Protein AF-A0A9D8QIE9-F1 (afdb_monomer_lite)

Structure (mmCIF, N/CA/C/O backbone):
data_AF-A0A9D8QIE9-F1
#
_entry.id   AF-A0A9D8QIE9-F1
#
loop_
_atom_site.group_PDB
_atom_site.id
_atom_site.type_symbol
_atom_sit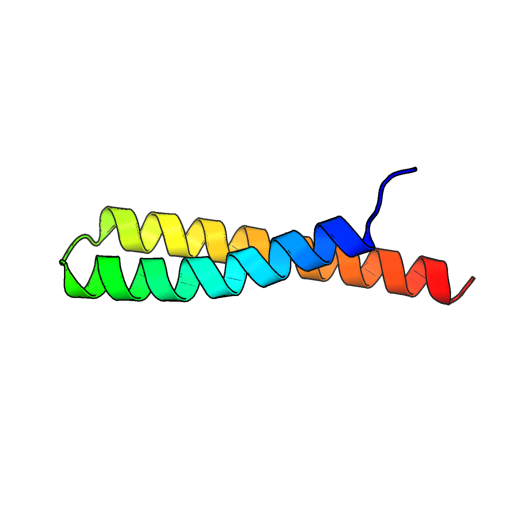e.label_atom_id
_atom_site.label_alt_id
_atom_site.label_comp_id
_atom_site.label_asym_id
_atom_site.label_entity_id
_atom_site.label_seq_id
_atom_site.pdbx_PDB_ins_code
_atom_site.Cartn_x
_atom_site.Cartn_y
_atom_site.Cartn_z
_atom_site.occupancy
_atom_site.B_iso_or_equiv
_atom_site.auth_seq_id
_atom_site.auth_comp_id
_atom_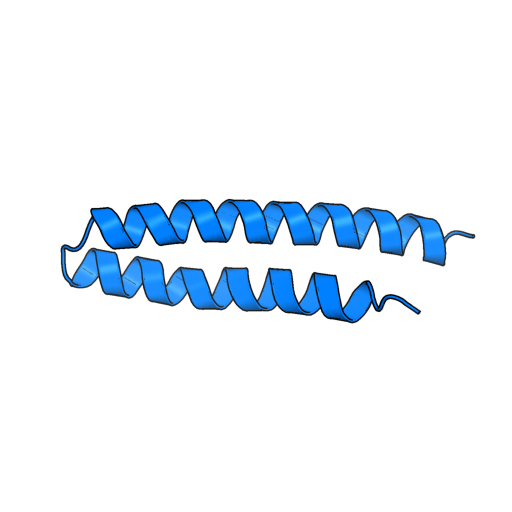site.auth_asym_id
_atom_site.auth_atom_id
_atom_site.pdbx_PDB_model_num
ATOM 1 N N . ASP A 1 1 ? 20.683 -10.399 -9.897 1.00 58.09 1 ASP A N 1
ATOM 2 C CA . ASP A 1 1 ? 19.498 -9.766 -10.489 1.00 58.09 1 ASP A CA 1
ATOM 3 C C . ASP A 1 1 ? 18.508 -9.393 -9.419 1.00 58.09 1 ASP A C 1
ATOM 5 O O . ASP A 1 1 ? 18.104 -10.247 -8.644 1.00 58.09 1 ASP A O 1
ATOM 9 N N . TYR A 1 2 ? 18.185 -8.107 -9.339 1.00 71.94 2 TYR A N 1
ATOM 10 C CA . TYR A 1 2 ? 17.072 -7.622 -8.533 1.00 71.94 2 TYR A CA 1
ATOM 11 C C . TYR A 1 2 ? 15.893 -7.414 -9.477 1.00 71.94 2 TYR A C 1
ATOM 13 O O . TYR A 1 2 ? 16.023 -6.678 -10.458 1.00 71.94 2 TYR A O 1
ATOM 21 N N . ASP A 1 3 ? 14.770 -8.067 -9.194 1.00 88.25 3 ASP A N 1
ATOM 22 C CA . ASP A 1 3 ? 13.570 -7.960 -10.015 1.00 88.25 3 ASP A CA 1
ATOM 23 C C . ASP A 1 3 ? 12.741 -6.739 -9.586 1.00 88.25 3 ASP A C 1
ATOM 25 O O . ASP A 1 3 ? 11.952 -6.775 -8.639 1.00 88.25 3 ASP A O 1
ATOM 29 N N . ILE A 1 4 ? 12.970 -5.616 -10.273 1.00 93.75 4 ILE A N 1
ATOM 30 C CA . ILE A 1 4 ? 12.244 -4.361 -10.029 1.00 93.75 4 ILE A CA 1
ATOM 31 C C . ILE A 1 4 ? 10.774 -4.496 -10.453 1.00 93.75 4 ILE A C 1
ATOM 33 O O . ILE A 1 4 ? 9.915 -3.847 -9.859 1.00 93.75 4 ILE A O 1
ATOM 37 N N . ILE A 1 5 ? 10.465 -5.348 -11.437 1.00 95.31 5 ILE A N 1
ATOM 38 C CA . ILE A 1 5 ? 9.082 -5.598 -11.862 1.00 95.31 5 ILE A CA 1
ATOM 39 C C . ILE A 1 5 ? 8.328 -6.254 -10.710 1.00 95.31 5 ILE A C 1
ATOM 41 O O . ILE A 1 5 ? 7.291 -5.737 -10.293 1.00 95.31 5 ILE A O 1
ATOM 45 N N . TRP A 1 6 ? 8.900 -7.315 -10.137 1.00 96.19 6 TRP A N 1
ATOM 46 C CA . TRP A 1 6 ? 8.345 -7.969 -8.956 1.00 96.19 6 TRP A CA 1
ATOM 47 C C . TRP A 1 6 ? 8.172 -6.987 -7.792 1.00 96.19 6 TRP A C 1
ATOM 49 O O . TRP A 1 6 ? 7.110 -6.947 -7.175 1.00 96.19 6 TRP A O 1
ATOM 59 N N . PHE A 1 7 ? 9.173 -6.146 -7.508 1.00 97.12 7 PHE A N 1
ATOM 60 C CA . PHE A 1 7 ? 9.074 -5.160 -6.426 1.00 97.12 7 PHE A CA 1
ATOM 61 C C . PHE A 1 7 ? 7.902 -4.186 -6.627 1.00 97.12 7 PHE A C 1
ATOM 63 O O . PHE A 1 7 ? 7.110 -3.973 -5.708 1.00 97.12 7 PHE A O 1
ATOM 70 N N . VAL A 1 8 ? 7.756 -3.623 -7.832 1.00 97.88 8 VAL A N 1
ATOM 71 C CA . VAL A 1 8 ? 6.646 -2.714 -8.162 1.00 97.88 8 VAL A CA 1
ATOM 72 C C . VAL A 1 8 ? 5.303 -3.428 -8.027 1.00 97.88 8 VAL A C 1
ATOM 74 O O . VAL A 1 8 ? 4.373 -2.864 -7.448 1.00 97.88 8 VAL A O 1
ATOM 77 N N . GLU A 1 9 ? 5.204 -4.667 -8.508 1.00 97.81 9 GLU A N 1
ATOM 78 C CA . GLU A 1 9 ? 3.997 -5.483 -8.373 1.00 97.81 9 GLU A CA 1
ATOM 79 C C . GLU A 1 9 ? 3.630 -5.704 -6.899 1.00 97.81 9 GLU A C 1
ATOM 81 O O . GLU A 1 9 ? 2.477 -5.492 -6.517 1.00 97.81 9 GLU A O 1
ATOM 86 N N . GLN A 1 10 ? 4.600 -6.051 -6.046 1.00 98.31 10 GLN A N 1
ATOM 87 C CA . GLN A 1 10 ? 4.354 -6.236 -4.615 1.00 98.31 10 GLN A CA 1
ATOM 88 C C . GLN A 1 10 ? 3.881 -4.949 -3.940 1.00 98.31 10 GLN A C 1
ATOM 90 O O . GLN A 1 10 ? 2.927 -4.984 -3.161 1.00 98.31 10 GLN A O 1
ATOM 95 N N . CYS A 1 11 ? 4.489 -3.804 -4.259 1.00 98.50 11 CYS A N 1
ATOM 96 C CA . CYS A 1 11 ? 4.047 -2.517 -3.731 1.00 98.50 11 CYS A CA 1
ATOM 97 C C . CYS A 1 11 ? 2.600 -2.200 -4.140 1.00 98.50 11 CYS A C 1
ATOM 99 O O . CYS A 1 11 ? 1.793 -1.839 -3.285 1.00 98.50 11 CYS A O 1
ATOM 101 N N . LEU A 1 12 ? 2.247 -2.368 -5.418 1.00 98.38 12 LEU A N 1
ATOM 102 C CA . LEU A 1 12 ? 0.895 -2.089 -5.918 1.00 98.38 12 LEU A CA 1
ATOM 103 C C . LEU A 1 12 ? -0.148 -3.059 -5.348 1.00 98.38 12 LEU A C 1
ATOM 105 O O . LEU A 1 12 ? -1.226 -2.630 -4.939 1.00 98.38 12 LEU A O 1
ATOM 109 N N . SER A 1 13 ? 0.185 -4.347 -5.261 1.00 98.50 13 SER A N 1
ATOM 110 C CA . SER A 1 13 ? -0.668 -5.366 -4.643 1.00 98.50 13 SER A CA 1
ATOM 111 C C . SER A 1 13 ? -0.926 -5.053 -3.167 1.00 98.50 13 SER A C 1
ATOM 113 O O . SER A 1 13 ? -2.064 -5.116 -2.6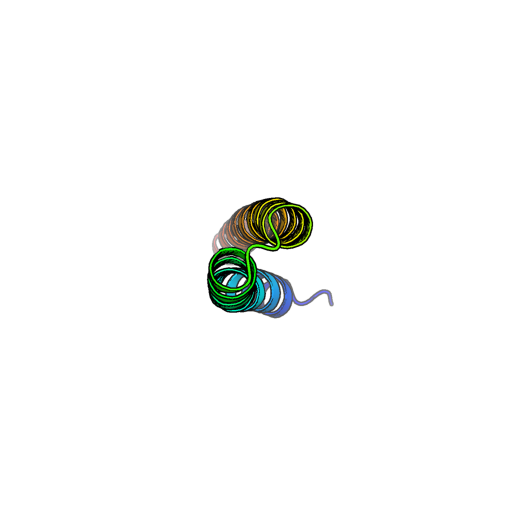94 1.00 98.50 13 SER A O 1
ATOM 115 N N . ASN A 1 14 ? 0.110 -4.622 -2.440 1.00 98.56 14 ASN A N 1
ATOM 116 C CA . ASN A 1 14 ? -0.025 -4.250 -1.038 1.00 98.56 14 ASN A CA 1
ATOM 117 C C . ASN A 1 14 ? -0.889 -2.996 -0.847 1.00 98.56 14 ASN A C 1
ATOM 119 O O . ASN A 1 14 ? -1.682 -2.953 0.087 1.00 98.56 14 ASN A O 1
ATOM 123 N N . VAL A 1 15 ? -0.798 -2.004 -1.742 1.00 98.62 15 VAL A N 1
ATOM 124 C CA . VAL A 1 15 ? -1.668 -0.814 -1.699 1.00 98.62 15 VAL A CA 1
ATOM 125 C C . VAL A 1 15 ? -3.144 -1.205 -1.723 1.00 98.62 15 VAL A C 1
ATOM 127 O O . VAL A 1 15 ? -3.909 -0.715 -0.894 1.00 98.62 15 VAL A O 1
ATOM 130 N N . LEU A 1 16 ? -3.524 -2.100 -2.640 1.00 98.25 16 LEU A N 1
ATOM 131 C CA . LEU A 1 16 ? -4.905 -2.567 -2.777 1.00 98.25 16 LEU A CA 1
ATOM 132 C C . LEU A 1 16 ? -5.347 -3.396 -1.567 1.00 98.25 16 LEU A C 1
ATOM 134 O O . LEU A 1 16 ? -6.433 -3.185 -1.044 1.00 98.25 16 LEU A O 1
ATOM 138 N N . ARG A 1 17 ? -4.491 -4.301 -1.079 1.00 98.62 17 ARG A N 1
ATOM 139 C CA . ARG A 1 17 ? -4.786 -5.104 0.118 1.00 98.62 17 ARG A CA 1
ATOM 140 C C . ARG A 1 17 ? -4.996 -4.233 1.359 1.00 98.62 17 ARG A C 1
ATOM 142 O O . ARG A 1 17 ? -5.914 -4.486 2.134 1.00 98.62 17 ARG A O 1
ATOM 149 N N . LEU A 1 18 ? -4.141 -3.230 1.558 1.00 98.69 18 LEU A N 1
ATOM 150 C CA . LEU A 1 18 ? -4.239 -2.332 2.706 1.00 98.69 18 LEU A CA 1
ATOM 151 C C . LEU A 1 18 ? -5.499 -1.469 2.658 1.00 98.69 18 LEU A C 1
ATOM 153 O O . LEU A 1 18 ? -5.993 -1.109 3.716 1.00 98.69 18 LEU A O 1
ATOM 157 N N . ASP A 1 19 ? -6.041 -1.184 1.473 1.00 98.50 19 ASP A N 1
ATOM 158 C CA . ASP A 1 19 ? -7.311 -0.466 1.323 1.00 98.50 19 ASP A CA 1
ATOM 159 C C . ASP A 1 19 ? -8.456 -1.211 2.026 1.00 98.50 19 ASP A C 1
ATOM 161 O O . ASP A 1 19 ? -9.119 -0.660 2.900 1.00 98.50 19 ASP A O 1
ATOM 165 N N . THR A 1 20 ? -8.585 -2.516 1.760 1.00 98.62 20 THR A N 1
ATOM 166 C CA . THR A 1 20 ? -9.564 -3.380 2.438 1.00 98.62 20 THR A CA 1
ATOM 167 C C . THR A 1 20 ? -9.329 -3.440 3.947 1.00 98.62 20 THR A C 1
ATOM 169 O O . THR A 1 20 ? -10.275 -3.387 4.726 1.00 98.62 20 THR A O 1
ATOM 172 N N . TYR A 1 21 ? -8.070 -3.518 4.388 1.00 98.62 21 TYR A N 1
ATOM 173 C CA . TYR A 1 21 ? -7.762 -3.573 5.819 1.00 98.62 21 TYR A CA 1
ATOM 174 C C . TYR A 1 21 ? -8.075 -2.259 6.546 1.00 98.62 21 TYR A C 1
ATOM 176 O O . TYR A 1 21 ? -8.494 -2.294 7.701 1.00 98.62 21 TYR A O 1
ATOM 184 N N . ILE A 1 22 ? -7.893 -1.113 5.882 1.00 98.81 22 ILE A N 1
ATOM 185 C CA . ILE A 1 22 ? -8.297 0.200 6.404 1.00 98.81 22 ILE A CA 1
ATOM 186 C C . ILE A 1 22 ? -9.817 0.237 6.570 1.00 98.81 22 ILE A C 1
ATOM 188 O O . ILE A 1 22 ? -10.289 0.577 7.651 1.00 98.81 22 ILE A O 1
ATOM 192 N N . GLU A 1 23 ? -10.575 -0.160 5.542 1.00 98.75 23 GLU A N 1
ATOM 193 C CA . GLU A 1 23 ? -12.043 -0.182 5.595 1.00 98.75 23 GLU A CA 1
ATOM 194 C C . GLU A 1 23 ? -12.577 -1.089 6.711 1.00 98.75 23 GLU A C 1
ATOM 196 O O . GLU A 1 23 ? -13.517 -0.722 7.423 1.00 98.75 23 GLU A O 1
ATOM 201 N N . ASP A 1 24 ? -11.982 -2.270 6.881 1.00 98.75 24 ASP A N 1
ATOM 202 C CA . ASP A 1 24 ? -12.381 -3.211 7.925 1.00 98.75 24 ASP A CA 1
ATOM 203 C C . ASP A 1 24 ? -12.041 -2.688 9.329 1.00 98.75 24 ASP A C 1
ATOM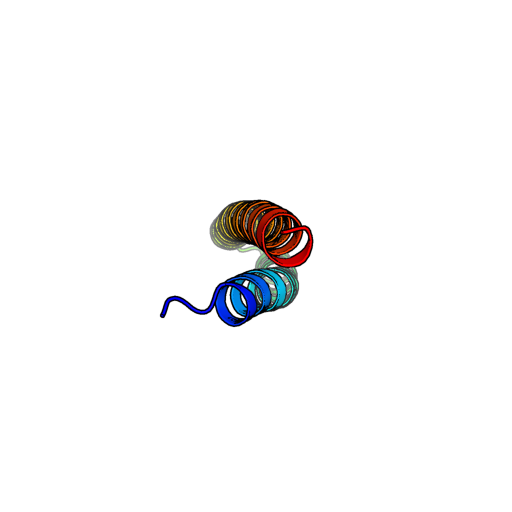 205 O O . ASP A 1 24 ? -12.872 -2.803 10.235 1.00 98.75 24 ASP A O 1
ATOM 209 N N . ALA A 1 25 ? -10.872 -2.061 9.513 1.00 98.75 25 ALA A N 1
ATOM 210 C CA . ALA A 1 25 ? -10.490 -1.431 10.779 1.00 98.75 25 ALA A CA 1
ATOM 211 C C . ALA A 1 25 ? -11.401 -0.240 11.127 1.00 98.75 25 ALA A C 1
ATOM 213 O O . ALA A 1 25 ? -11.884 -0.145 12.258 1.00 98.75 25 ALA A O 1
ATOM 214 N N . ASP A 1 26 ? -11.719 0.617 10.150 1.00 98.62 26 ASP A N 1
ATOM 215 C CA . ASP A 1 26 ? -12.654 1.733 10.327 1.00 98.62 26 ASP A CA 1
ATOM 216 C C . ASP A 1 26 ? -14.056 1.226 10.716 1.00 98.62 26 ASP A C 1
ATOM 218 O O . ASP A 1 26 ? -14.677 1.754 11.641 1.00 98.62 26 ASP A O 1
ATOM 222 N N . ARG A 1 27 ? -14.549 0.154 10.072 1.00 98.56 27 ARG A N 1
ATOM 223 C CA . ARG A 1 27 ? -15.846 -0.468 10.403 1.00 98.56 27 ARG A CA 1
ATOM 224 C C . ARG A 1 27 ? -15.859 -1.090 11.801 1.00 98.56 27 ARG A C 1
ATOM 226 O O . ARG A 1 27 ? -16.897 -1.081 12.460 1.00 98.56 27 ARG A O 1
ATOM 233 N N . ALA A 1 28 ? -14.727 -1.631 12.244 1.00 98.69 28 ALA A N 1
ATOM 234 C CA . ALA A 1 28 ? -14.556 -2.179 13.586 1.00 98.69 28 ALA A CA 1
ATOM 235 C C . ALA A 1 28 ? -14.366 -1.096 14.669 1.00 98.69 28 ALA A C 1
ATOM 237 O O . ALA A 1 28 ? -14.395 -1.418 15.856 1.00 98.69 28 ALA A O 1
ATOM 238 N N . GLY A 1 29 ? -14.193 0.175 14.283 1.00 98.56 29 GLY A N 1
ATOM 239 C CA . GLY A 1 29 ? -13.903 1.276 15.203 1.00 98.56 29 GLY A CA 1
ATOM 240 C C . GLY A 1 29 ? -12.458 1.294 15.718 1.00 98.56 29 GLY A C 1
ATOM 241 O O . GLY A 1 29 ? -12.167 1.997 16.685 1.00 98.56 29 GLY A O 1
ATOM 242 N N . ASP A 1 30 ? -11.552 0.545 15.085 1.00 98.75 30 ASP A N 1
ATOM 243 C CA . ASP A 1 30 ? -10.134 0.472 15.446 1.00 98.75 30 ASP A CA 1
ATOM 244 C C . ASP A 1 30 ? -9.324 1.538 14.688 1.00 98.75 30 ASP A C 1
ATOM 246 O O . ASP A 1 30 ? -8.678 1.290 13.666 1.00 98.75 30 ASP A O 1
ATOM 250 N N . GLY A 1 31 ? -9.395 2.774 15.189 1.00 98.56 31 GLY A N 1
ATOM 251 C CA . GLY A 1 31 ? -8.752 3.925 14.550 1.00 98.56 31 GLY A CA 1
ATOM 252 C C . GLY A 1 31 ? -7.220 3.880 14.567 1.00 98.56 31 GLY A C 1
ATOM 253 O O . GLY A 1 31 ? -6.585 4.413 13.657 1.00 98.56 31 GLY A O 1
ATOM 254 N N . GLU A 1 32 ? -6.615 3.236 15.570 1.00 98.75 32 GLU A N 1
ATOM 255 C CA . GLU A 1 32 ? -5.158 3.090 15.645 1.00 98.75 32 GLU A CA 1
ATOM 256 C C . GLU A 1 32 ? -4.653 2.168 14.531 1.00 98.75 32 GLU A C 1
ATOM 258 O O . GLU A 1 32 ? -3.698 2.509 13.820 1.00 98.75 32 GLU A O 1
ATOM 263 N N . LEU A 1 33 ? -5.336 1.039 14.326 1.00 98.69 33 LEU A N 1
ATOM 264 C CA . LEU A 1 33 ? -5.002 0.088 13.275 1.00 98.69 33 LEU A CA 1
ATOM 265 C C . LEU A 1 33 ? -5.262 0.657 11.874 1.00 98.69 33 LEU A C 1
ATOM 267 O O . LEU A 1 33 ? -4.418 0.508 10.984 1.00 98.69 33 LEU A O 1
ATOM 271 N N . ALA A 1 34 ? -6.377 1.367 11.678 1.00 98.88 34 ALA A N 1
ATOM 272 C CA . ALA A 1 34 ? -6.671 2.034 10.411 1.00 98.88 34 ALA A CA 1
ATOM 273 C C . ALA A 1 34 ? -5.566 3.036 10.037 1.00 98.88 34 ALA A C 1
ATOM 275 O O . ALA A 1 34 ? -5.063 3.041 8.911 1.00 98.88 34 ALA A O 1
ATOM 276 N N . GLU A 1 35 ? -5.121 3.849 10.996 1.00 98.81 35 GLU A N 1
ATOM 277 C CA . GLU A 1 35 ? -4.068 4.837 10.767 1.00 98.81 35 GLU A CA 1
ATOM 278 C C . GLU A 1 35 ? -2.697 4.189 10.516 1.00 98.81 35 GLU A C 1
ATOM 280 O O . GLU A 1 35 ? -1.918 4.655 9.678 1.00 98.81 35 GLU A O 1
ATOM 285 N N . PHE A 1 36 ? -2.406 3.071 11.184 1.00 98.75 36 PHE A N 1
ATOM 286 C CA . PHE A 1 36 ? -1.236 2.257 10.868 1.00 98.75 36 PHE A CA 1
ATOM 287 C C . PHE A 1 36 ? -1.251 1.783 9.407 1.00 98.75 36 PHE A C 1
ATOM 289 O O . PHE A 1 36 ? -0.257 1.969 8.694 1.00 98.75 36 PHE A O 1
ATOM 296 N N . PHE A 1 37 ? -2.374 1.239 8.929 1.00 98.75 37 PHE A N 1
ATOM 297 C CA . PHE A 1 37 ? -2.483 0.777 7.547 1.00 98.75 37 PHE A CA 1
ATOM 298 C C . PHE A 1 37 ? -2.431 1.918 6.529 1.00 98.75 37 PHE A C 1
ATOM 300 O O . PHE A 1 37 ? -1.791 1.751 5.492 1.00 98.75 37 PHE A O 1
ATOM 307 N N . ARG A 1 38 ? -2.994 3.099 6.825 1.00 98.81 38 ARG A N 1
ATOM 308 C CA . ARG A 1 38 ? -2.873 4.283 5.950 1.00 98.81 38 ARG A CA 1
ATOM 309 C C . ARG A 1 38 ? -1.416 4.686 5.730 1.00 98.81 38 ARG A C 1
ATOM 311 O O . ARG A 1 38 ? -1.006 4.902 4.588 1.00 98.81 38 ARG A O 1
ATOM 318 N N . ARG A 1 39 ? -0.602 4.717 6.792 1.00 98.75 39 ARG A N 1
ATOM 319 C CA . ARG A 1 39 ? 0.842 4.992 6.674 1.00 98.75 39 ARG A CA 1
ATOM 320 C C . ARG A 1 39 ? 1.561 3.923 5.849 1.00 98.75 39 ARG A C 1
ATOM 322 O O . ARG A 1 39 ? 2.326 4.260 4.947 1.00 98.75 39 ARG A O 1
ATOM 329 N N . ALA A 1 40 ? 1.283 2.644 6.104 1.00 98.69 40 ALA A N 1
ATOM 330 C CA . ALA A 1 40 ? 1.860 1.545 5.326 1.00 98.69 40 ALA A CA 1
ATOM 331 C C . ALA A 1 40 ? 1.447 1.595 3.838 1.00 98.69 40 ALA A C 1
ATOM 333 O O . ALA A 1 40 ? 2.254 1.293 2.951 1.00 98.69 40 ALA A O 1
ATOM 334 N N . GLN A 1 41 ? 0.214 2.024 3.548 1.00 98.75 41 GLN A N 1
ATOM 335 C CA . GLN A 1 41 ? -0.287 2.194 2.185 1.00 98.75 41 GLN A CA 1
ATOM 336 C C . GLN A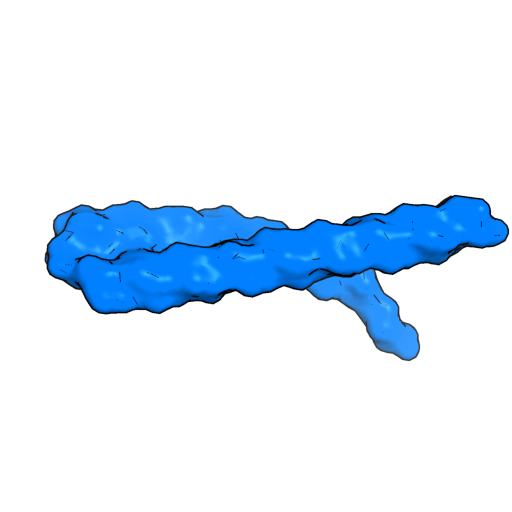 1 41 ? 0.466 3.327 1.477 1.00 98.75 41 GLN A C 1
ATOM 338 O O . GLN A 1 41 ? 0.871 3.162 0.326 1.00 98.75 41 GLN A O 1
ATOM 343 N N . ALA A 1 42 ? 0.715 4.445 2.164 1.00 98.75 42 ALA A N 1
ATOM 344 C CA . ALA A 1 42 ? 1.479 5.569 1.625 1.00 98.75 42 ALA A CA 1
ATOM 345 C C . ALA A 1 42 ? 2.923 5.177 1.262 1.00 98.75 42 ALA A C 1
ATOM 347 O O . ALA A 1 42 ? 3.378 5.473 0.155 1.00 98.75 42 ALA A O 1
ATOM 348 N N . GLU A 1 43 ? 3.617 4.443 2.137 1.00 98.69 43 GLU A N 1
ATOM 349 C CA . GLU A 1 43 ? 4.969 3.946 1.843 1.00 98.69 43 GLU A CA 1
ATOM 350 C C . GLU A 1 43 ? 4.972 2.948 0.674 1.00 98.69 43 GLU A C 1
ATOM 352 O O . GLU A 1 43 ? 5.844 3.010 -0.194 1.00 98.69 43 GLU A O 1
ATOM 357 N N . SER A 1 44 ? 3.950 2.090 0.577 1.00 98.56 44 SER A N 1
ATOM 358 C CA . SER A 1 44 ? 3.795 1.168 -0.558 1.00 98.56 44 SER A CA 1
ATOM 359 C C . SER A 1 44 ? 3.592 1.924 -1.880 1.00 98.56 44 SER A C 1
ATOM 361 O O . SER A 1 44 ? 4.239 1.602 -2.877 1.00 98.56 44 SER A O 1
ATOM 363 N N . ARG A 1 45 ? 2.761 2.980 -1.898 1.00 98.69 45 ARG A N 1
ATOM 364 C CA . ARG A 1 45 ? 2.582 3.846 -3.082 1.00 98.69 45 ARG A CA 1
ATOM 365 C C . ARG A 1 45 ? 3.901 4.500 -3.485 1.00 98.69 45 ARG A C 1
ATOM 367 O O . ARG A 1 45 ? 4.273 4.459 -4.654 1.00 98.69 45 ARG A O 1
ATOM 374 N N . LYS A 1 46 ? 4.631 5.059 -2.519 1.00 98.62 46 LYS A N 1
ATOM 375 C CA . LYS A 1 46 ? 5.928 5.703 -2.757 1.00 98.62 46 LYS A CA 1
ATOM 376 C C . LYS A 1 46 ? 6.948 4.731 -3.357 1.00 98.62 46 LYS A C 1
ATOM 378 O O . LYS A 1 46 ? 7.601 5.081 -4.338 1.00 98.62 46 LYS A O 1
ATOM 383 N N . GLY A 1 47 ? 7.048 3.517 -2.813 1.00 98.12 47 GLY A N 1
ATOM 384 C CA . GLY A 1 47 ? 7.909 2.461 -3.352 1.00 98.12 47 GLY A CA 1
ATOM 385 C C . GLY A 1 47 ? 7.550 2.094 -4.795 1.00 98.12 47 GLY A C 1
ATOM 386 O O . GLY A 1 47 ? 8.433 2.046 -5.653 1.00 98.12 47 GLY A O 1
ATOM 387 N N . ALA A 1 48 ? 6.257 1.933 -5.098 1.00 98.25 48 ALA A N 1
ATOM 388 C CA . ALA A 1 48 ? 5.794 1.660 -6.458 1.00 98.25 48 ALA A CA 1
ATOM 389 C C . ALA A 1 48 ? 6.173 2.778 -7.444 1.00 98.25 48 ALA A C 1
ATOM 391 O O . ALA A 1 48 ? 6.647 2.486 -8.540 1.00 98.25 48 ALA A O 1
ATOM 392 N N . GLU A 1 49 ? 5.998 4.052 -7.076 1.00 98.38 49 GLU A N 1
ATOM 393 C CA . GLU A 1 49 ? 6.377 5.180 -7.941 1.00 98.38 49 GLU A CA 1
ATOM 394 C C . GLU A 1 49 ? 7.882 5.211 -8.227 1.00 98.38 49 GLU A C 1
ATOM 396 O O . GLU A 1 49 ? 8.292 5.340 -9.382 1.00 98.38 49 GLU A O 1
ATOM 401 N N . GLN A 1 50 ? 8.711 5.024 -7.196 1.00 98.06 50 GLN A N 1
ATOM 402 C CA . GLN A 1 50 ? 10.166 4.963 -7.356 1.00 98.06 50 GLN A CA 1
ATOM 403 C C . GLN A 1 50 ? 10.586 3.791 -8.254 1.00 98.06 50 GLN A C 1
ATOM 405 O O . GLN A 1 50 ? 11.383 3.971 -9.174 1.00 98.06 50 GLN A O 1
ATOM 410 N N . GLY A 1 51 ? 10.003 2.607 -8.049 1.00 97.12 51 GLY A N 1
ATOM 411 C CA . GLY A 1 51 ? 10.284 1.437 -8.880 1.00 97.12 51 GLY A CA 1
ATOM 412 C C . GLY A 1 51 ? 9.855 1.625 -10.340 1.00 97.12 51 GLY A C 1
ATOM 413 O O . GLY A 1 51 ? 10.609 1.277 -11.249 1.00 97.12 51 GLY A O 1
ATOM 414 N N . LYS A 1 52 ? 8.697 2.252 -10.596 1.00 97.06 52 LYS A N 1
ATOM 415 C CA . LYS A 1 52 ? 8.255 2.597 -11.959 1.00 97.06 52 LYS A CA 1
ATOM 416 C C . LYS A 1 52 ? 9.213 3.564 -12.651 1.00 97.06 52 LYS A C 1
ATOM 418 O O . LYS A 1 52 ? 9.498 3.379 -13.833 1.00 97.06 52 LYS A O 1
ATOM 423 N N . GLN A 1 53 ? 9.727 4.564 -11.933 1.00 97.06 53 GLN A N 1
ATOM 424 C CA . GLN A 1 53 ? 10.717 5.494 -12.480 1.00 97.06 53 GLN A CA 1
ATOM 425 C C . GLN A 1 53 ? 12.005 4.759 -12.883 1.00 97.06 53 GLN A C 1
ATOM 427 O O . GLN A 1 53 ? 12.483 4.932 -14.003 1.00 97.06 53 GLN A O 1
ATOM 432 N N . MET A 1 54 ? 12.506 3.861 -12.029 1.00 95.88 54 MET A N 1
ATOM 433 C CA . MET A 1 54 ? 13.684 3.043 -12.342 1.00 95.88 54 MET A CA 1
ATOM 434 C C . MET A 1 54 ? 13.457 2.119 -13.548 1.00 95.88 54 MET A C 1
ATOM 436 O O . MET A 1 54 ? 14.348 1.966 -14.382 1.00 95.88 54 MET A O 1
ATOM 440 N N . LEU A 1 55 ? 12.275 1.499 -13.664 1.00 94.69 55 LEU A N 1
ATOM 441 C CA . LEU A 1 55 ? 11.923 0.682 -14.833 1.00 94.69 55 LEU A CA 1
ATOM 442 C C . LEU A 1 55 ? 11.898 1.518 -16.111 1.00 94.69 55 LEU A C 1
ATOM 444 O O . LEU A 1 55 ? 12.432 1.088 -17.129 1.00 94.69 55 LEU A O 1
ATOM 448 N N . ARG A 1 56 ? 11.318 2.721 -16.056 1.00 94.88 56 ARG A N 1
ATOM 449 C CA . ARG A 1 56 ? 11.268 3.638 -17.199 1.00 94.88 56 ARG A CA 1
ATOM 450 C C . ARG A 1 56 ? 12.668 3.994 -17.695 1.00 94.88 56 ARG A C 1
ATOM 452 O O . ARG A 1 56 ? 12.898 3.954 -18.897 1.00 94.88 56 ARG A O 1
ATOM 459 N N . GLU A 1 57 ? 13.586 4.318 -16.789 1.00 94.19 57 GLU A N 1
ATOM 460 C CA . GLU A 1 57 ? 14.978 4.645 -17.130 1.00 94.19 57 GLU A CA 1
ATOM 461 C C . GLU A 1 57 ? 15.705 3.464 -17.785 1.00 94.19 57 GLU A C 1
ATOM 463 O O . GLU A 1 57 ? 16.429 3.656 -18.756 1.00 94.19 57 GLU A O 1
ATOM 468 N N . ARG A 1 58 ? 15.464 2.239 -17.301 1.00 91.50 58 ARG A N 1
ATOM 469 C CA . ARG A 1 58 ? 16.081 1.008 -17.826 1.00 91.50 58 ARG A CA 1
ATOM 470 C C . ARG A 1 58 ? 15.503 0.525 -19.153 1.00 91.50 58 ARG A C 1
ATOM 472 O O . ARG A 1 58 ? 16.198 -0.144 -19.899 1.00 91.50 58 ARG A O 1
ATOM 479 N N . LEU A 1 59 ? 14.228 0.796 -19.424 1.00 89.38 59 LEU A N 1
ATOM 480 C CA . LEU A 1 59 ? 13.591 0.443 -20.699 1.00 89.38 59 LEU A CA 1
ATOM 481 C C . LEU A 1 59 ? 13.868 1.475 -21.799 1.00 89.38 59 LEU A C 1
ATOM 483 O O . LEU A 1 59 ? 13.657 1.185 -22.972 1.00 89.38 59 LEU A O 1
ATOM 487 N N . ALA A 1 60 ? 14.285 2.686 -21.422 1.00 83.88 60 ALA A N 1
ATOM 488 C CA . ALA A 1 60 ? 14.633 3.755 -22.353 1.00 83.88 60 ALA A CA 1
ATOM 489 C C . ALA A 1 60 ? 16.108 3.728 -22.802 1.00 83.88 60 ALA A C 1
ATOM 491 O O . ALA A 1 60 ? 16.466 4.491 -23.699 1.00 83.88 60 ALA A O 1
ATOM 492 N N . SER A 1 61 ? 16.944 2.896 -22.170 1.00 66.00 61 SER A N 1
ATOM 493 C CA . SER A 1 61 ? 18.346 2.644 -22.540 1.00 66.00 61 SER A CA 1
ATOM 494 C C . SER A 1 61 ? 18.470 1.502 -23.537 1.00 66.00 61 SER A C 1
ATOM 496 O O . SER A 1 61 ? 19.254 1.652 -24.496 1.00 66.00 61 SER A O 1
#

Radius of gyration: 14.34 Å; chains: 1; bounding box: 35×16×38 Å

Foldseek 3Di:
DDDLVVQLVVLVVLLVVLVVVLVVCVVVVNPVSNVVSVVVSVVSVVSNVVSVVVVVVVVVD

Secondary structure (DSSP, 8-state):
---HHHHHHHHHHHHHHHHHHHHHHHHHT-HHHHHHHHHHHHHHHHHHHHHHHHHHHHH--

pLDDT: mean 95.75, std 7.56, range [58.09, 98.88]

Sequence (61 aa):
DYDIIWFVEQCLSNVLRLDTYIEDADRAGDGELAEFFRRAQA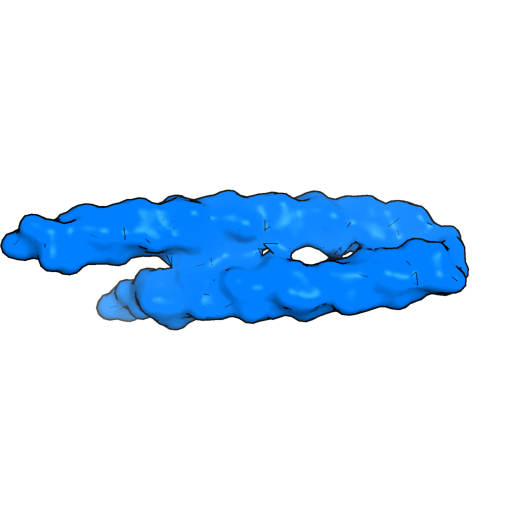ESRKGAEQGKQMLRERLAS